Protein AF-A0AAW9G168-F1 (afdb_monomer)

Structure (mmCIF, N/CA/C/O backbone):
data_AF-A0AAW9G168-F1
#
_entry.id   AF-A0AAW9G168-F1
#
loop_
_atom_site.group_PDB
_atom_site.id
_atom_site.type_symbol
_atom_site.label_atom_id
_atom_site.label_alt_id
_atom_site.label_comp_id
_atom_site.label_asym_id
_atom_site.label_entity_id
_atom_site.label_seq_id
_atom_site.pdbx_PDB_ins_code
_atom_site.Cartn_x
_atom_site.Cartn_y
_atom_site.Cartn_z
_atom_site.occupancy
_atom_site.B_iso_or_equiv
_atom_site.auth_seq_id
_atom_site.auth_comp_id
_atom_site.auth_asym_id
_atom_site.auth_atom_id
_atom_site.pdbx_PDB_model_num
ATOM 1 N N . MET A 1 1 ? -41.338 6.154 9.777 1.00 56.69 1 MET A N 1
ATOM 2 C CA . MET A 1 1 ? -40.092 5.583 10.354 1.00 56.69 1 MET A CA 1
ATOM 3 C C . MET A 1 1 ? -39.774 6.047 11.780 1.00 56.69 1 MET A C 1
ATOM 5 O O . MET A 1 1 ? -39.591 5.188 12.630 1.00 56.69 1 MET A O 1
ATOM 9 N N . LYS A 1 2 ? -39.746 7.354 12.096 1.00 63.47 2 LYS A N 1
ATOM 10 C CA . LYS A 1 2 ? -39.355 7.857 13.438 1.00 63.47 2 LYS A CA 1
ATOM 11 C C . LYS A 1 2 ? -40.183 7.310 14.620 1.00 63.47 2 LYS A C 1
ATOM 13 O O . LYS A 1 2 ? -39.621 7.042 15.678 1.00 63.47 2 LYS A O 1
ATOM 18 N N . ASN A 1 3 ? -41.488 7.092 14.439 1.00 73.75 3 ASN A N 1
ATOM 19 C CA . ASN A 1 3 ? -42.355 6.591 15.518 1.00 73.75 3 ASN A CA 1
ATOM 20 C C . ASN A 1 3 ? -42.102 5.115 15.864 1.00 73.75 3 ASN A C 1
ATOM 22 O O . ASN A 1 3 ? -42.151 4.762 17.038 1.00 73.75 3 ASN A O 1
ATOM 26 N N . PHE A 1 4 ? -41.746 4.285 14.878 1.00 74.69 4 PHE A N 1
ATOM 27 C CA . PHE A 1 4 ? -41.400 2.877 15.101 1.00 74.69 4 PHE A CA 1
ATOM 28 C C . PHE A 1 4 ? -40.108 2.740 15.913 1.00 74.69 4 PHE A C 1
ATOM 30 O O . PHE A 1 4 ? -40.084 2.017 16.900 1.00 74.69 4 PHE A O 1
ATOM 37 N N . LEU A 1 5 ? -39.071 3.514 15.575 1.00 78.19 5 LEU A N 1
ATOM 38 C CA . LEU A 1 5 ? -37.822 3.579 16.347 1.00 78.19 5 LEU A CA 1
ATOM 39 C C . LEU A 1 5 ? -38.066 3.979 17.808 1.00 78.19 5 LEU A C 1
ATOM 41 O O . LEU A 1 5 ? -37.600 3.301 18.720 1.00 78.19 5 LEU A O 1
ATOM 45 N N . LYS A 1 6 ? -38.853 5.037 18.043 1.00 80.25 6 LYS A N 1
ATOM 46 C CA . LYS A 1 6 ? -39.217 5.471 19.403 1.00 80.25 6 LYS A CA 1
ATOM 47 C C . LYS A 1 6 ? -39.951 4.379 20.181 1.00 80.25 6 LYS A C 1
ATOM 49 O O . LYS A 1 6 ? -39.698 4.205 21.370 1.00 80.25 6 LYS A O 1
ATOM 54 N N . GLN A 1 7 ? -40.860 3.661 19.529 1.00 81.81 7 GLN A N 1
ATOM 55 C CA . GLN A 1 7 ? -41.652 2.617 20.172 1.00 81.81 7 GLN A CA 1
ATOM 56 C C . GLN A 1 7 ? -40.809 1.376 20.500 1.00 81.81 7 GLN A C 1
ATOM 58 O O . GLN A 1 7 ? -40.947 0.822 21.588 1.00 81.81 7 GLN A O 1
ATOM 63 N N . THR A 1 8 ? -39.896 0.980 19.611 1.00 82.44 8 THR A N 1
ATOM 64 C CA . THR A 1 8 ? -38.969 -0.138 19.838 1.00 82.44 8 THR A CA 1
ATOM 65 C C . THR A 1 8 ? -37.980 0.165 20.959 1.00 82.44 8 THR A C 1
ATOM 67 O O . THR A 1 8 ? -37.765 -0.684 21.819 1.00 82.44 8 THR A O 1
ATOM 70 N N . VAL A 1 9 ? -37.441 1.388 21.015 1.00 85.19 9 VAL A N 1
ATOM 71 C CA . VAL A 1 9 ? -36.551 1.818 22.107 1.00 85.19 9 VAL A CA 1
ATOM 72 C C . VAL A 1 9 ? -37.281 1.797 23.447 1.00 85.19 9 VAL A C 1
ATOM 74 O O . VAL A 1 9 ? -36.755 1.244 24.406 1.00 85.19 9 VAL A O 1
ATOM 77 N N . LYS A 1 10 ? -38.511 2.327 23.516 1.00 87.38 10 LYS A N 1
ATOM 78 C CA . LYS A 1 10 ? -39.318 2.293 24.747 1.00 87.38 10 LYS A CA 1
ATOM 79 C C . LYS A 1 10 ? -39.585 0.864 25.224 1.00 87.38 10 LYS A C 1
ATOM 81 O O . LYS A 1 10 ? -39.338 0.567 26.386 1.00 87.38 10 LYS A O 1
ATOM 86 N N . LYS A 1 11 ? -40.004 -0.031 24.322 1.00 88.31 11 LYS A N 1
ATOM 87 C CA . LYS A 1 11 ? -40.231 -1.452 24.640 1.00 88.31 11 LYS A CA 1
ATOM 88 C C . LYS A 1 11 ? -38.952 -2.158 25.100 1.00 88.31 11 LYS A C 1
ATOM 90 O O . LYS A 1 11 ? -38.998 -2.955 26.032 1.00 88.31 11 LYS A O 1
ATOM 95 N N . GLY A 1 12 ? -37.814 -1.856 24.473 1.00 86.19 12 GLY A N 1
ATOM 96 C CA . GLY A 1 12 ? -36.510 -2.374 24.891 1.00 86.19 12 GLY A CA 1
ATOM 97 C C . GLY A 1 12 ? -36.101 -1.883 26.282 1.00 86.19 12 GLY A C 1
ATOM 98 O O . GLY A 1 12 ? -35.623 -2.674 27.092 1.00 86.19 12 GLY A O 1
ATOM 99 N N . LEU A 1 13 ? -36.354 -0.606 26.587 1.00 86.94 13 LEU A N 1
ATOM 100 C CA . LEU A 1 13 ? -36.066 -0.002 27.890 1.00 86.94 13 LEU A CA 1
ATOM 101 C C . LEU A 1 13 ? -36.941 -0.601 29.003 1.00 86.94 13 LEU A C 1
ATOM 103 O O . LEU A 1 13 ? -36.433 -0.961 30.062 1.00 86.94 13 LEU A O 1
ATOM 107 N N . GLU A 1 14 ? -38.242 -0.761 28.748 1.00 90.25 14 GLU A N 1
ATOM 108 C CA . GLU A 1 14 ? -39.178 -1.411 29.676 1.00 90.25 14 GLU A CA 1
ATOM 109 C C . GLU A 1 14 ? -38.796 -2.875 29.931 1.00 90.25 14 GLU A C 1
ATOM 111 O O . GLU A 1 14 ? -38.835 -3.347 31.069 1.00 90.25 14 GLU A O 1
ATOM 116 N N . TRP A 1 15 ? -38.369 -3.600 28.893 1.00 91.00 15 TRP A N 1
ATOM 117 C CA . TRP A 1 15 ? -37.889 -4.974 29.036 1.00 91.00 15 TRP A CA 1
ATOM 118 C C . TRP A 1 15 ? -36.607 -5.060 29.875 1.00 91.00 15 TRP A C 1
ATOM 120 O O . TRP A 1 15 ? -36.512 -5.923 30.754 1.00 91.00 15 TRP A O 1
ATOM 130 N N . ALA A 1 16 ? -35.656 -4.147 29.650 1.00 88.56 16 ALA A N 1
ATOM 131 C CA . ALA A 1 16 ? -34.415 -4.063 30.416 1.00 88.56 16 ALA A CA 1
ATOM 132 C C . ALA A 1 16 ? -34.681 -3.751 31.898 1.00 88.56 16 ALA A C 1
ATOM 134 O O . ALA A 1 16 ? -34.104 -4.398 32.771 1.00 88.56 16 ALA A O 1
ATOM 135 N N . ALA A 1 17 ? -35.612 -2.834 32.183 1.00 87.75 17 ALA A N 1
ATOM 136 C CA . ALA A 1 17 ? -36.034 -2.509 33.545 1.00 87.75 17 ALA A CA 1
ATOM 137 C C . ALA A 1 17 ? -36.717 -3.697 34.245 1.00 87.75 17 ALA A C 1
ATOM 139 O O . ALA A 1 17 ? -36.497 -3.931 35.431 1.00 87.75 17 ALA A O 1
ATOM 140 N N . LYS A 1 18 ? -37.514 -4.485 33.510 1.00 92.62 18 LYS A N 1
ATOM 141 C CA . LYS A 1 18 ? -38.219 -5.655 34.055 1.00 92.62 18 LYS A CA 1
ATOM 142 C C . LYS A 1 18 ? -37.295 -6.851 34.317 1.00 92.62 18 LYS A C 1
ATOM 144 O O . LYS A 1 18 ? -37.578 -7.652 35.202 1.00 92.62 18 LYS A O 1
ATOM 149 N N . ASN A 1 19 ? -36.211 -7.007 33.552 1.00 90.56 19 ASN A N 1
ATOM 150 C CA . ASN A 1 19 ? -35.287 -8.144 33.662 1.00 90.56 19 ASN A CA 1
ATOM 151 C C . ASN A 1 19 ? -33.812 -7.695 33.675 1.00 90.56 19 ASN A C 1
ATOM 153 O O . ASN A 1 19 ? -33.051 -8.053 32.767 1.00 90.56 19 ASN A O 1
ATOM 157 N N . PRO A 1 20 ? -33.365 -6.982 34.724 1.00 88.62 20 PRO A N 1
ATOM 158 C CA . PRO A 1 20 ? -32.041 -6.363 34.748 1.00 88.62 20 PRO A CA 1
ATOM 159 C C . PRO A 1 20 ? -30.918 -7.399 34.650 1.00 88.62 20 PRO A C 1
ATOM 161 O O . PRO A 1 20 ? -29.992 -7.227 33.864 1.00 88.62 20 PRO A O 1
ATOM 164 N N . LYS A 1 21 ? -31.025 -8.532 35.363 1.00 90.25 21 LYS A N 1
ATOM 165 C CA . LYS A 1 21 ? -29.999 -9.593 35.334 1.00 90.25 21 LYS A CA 1
ATOM 166 C C . LYS A 1 21 ? -29.724 -10.097 33.915 1.00 90.25 21 LYS A C 1
ATOM 168 O O . LYS A 1 21 ? -28.571 -10.167 33.512 1.00 90.25 21 LYS A O 1
ATOM 173 N N . LYS A 1 22 ? -30.777 -10.397 33.145 1.00 90.31 22 LYS A N 1
ATOM 174 C CA . LYS A 1 22 ? -30.640 -10.893 31.766 1.00 90.31 22 LYS A CA 1
ATOM 175 C C . LYS A 1 22 ? -30.060 -9.824 30.846 1.00 90.31 22 LYS A C 1
ATOM 177 O O . LYS A 1 22 ? -29.193 -10.135 30.039 1.00 90.31 22 LYS A O 1
ATOM 182 N N . PHE A 1 23 ? -30.498 -8.574 30.997 1.00 92.88 23 PHE A N 1
ATOM 183 C CA . PHE A 1 23 ? -29.957 -7.450 30.236 1.00 92.88 23 PHE A CA 1
ATOM 184 C C . PHE A 1 23 ? -28.446 -7.292 30.454 1.00 92.88 23 PHE A C 1
ATOM 186 O O . PHE A 1 23 ? -27.694 -7.210 29.481 1.00 92.88 23 PHE A O 1
ATOM 193 N N . PHE A 1 24 ? -27.990 -7.332 31.710 1.00 91.94 24 PHE A N 1
ATOM 194 C CA . PHE A 1 24 ? -26.564 -7.282 32.028 1.00 91.94 24 PHE A CA 1
ATOM 195 C C . PHE A 1 24 ? -25.805 -8.485 31.472 1.00 91.94 24 PHE A C 1
ATOM 197 O O . PHE A 1 24 ? -24.740 -8.293 30.899 1.00 91.94 24 PHE A O 1
ATOM 204 N N . THR A 1 25 ? -26.350 -9.704 31.553 1.00 93.69 25 THR A N 1
ATOM 205 C CA . THR A 1 25 ? -25.706 -10.890 30.966 1.00 93.69 25 THR A CA 1
ATOM 206 C C . THR A 1 25 ? -25.520 -10.751 29.456 1.00 93.69 25 THR A C 1
ATOM 208 O O . THR A 1 25 ? -24.412 -10.945 28.966 1.00 93.69 25 THR A O 1
ATOM 211 N N . TYR A 1 26 ? -26.562 -10.371 28.710 1.00 94.06 26 TYR A N 1
ATOM 212 C CA . TYR A 1 26 ? -26.444 -10.179 27.260 1.00 94.06 26 TYR A CA 1
ATOM 213 C C . TYR A 1 26 ? -25.484 -9.045 26.903 1.00 94.06 26 TYR A C 1
ATOM 215 O O . TYR A 1 26 ? -24.685 -9.190 25.981 1.00 94.06 26 TYR A O 1
ATOM 223 N N . SER A 1 27 ? -25.526 -7.945 27.658 1.00 92.88 27 SER A N 1
ATOM 224 C CA . SER A 1 27 ? -24.615 -6.814 27.465 1.00 92.88 27 SER A CA 1
ATOM 225 C C . SER A 1 27 ? -23.167 -7.226 27.719 1.00 92.88 27 SER A C 1
ATOM 227 O O . SER A 1 27 ? -22.289 -6.872 26.941 1.00 92.88 27 SER A O 1
ATOM 229 N N . MET A 1 28 ? -22.924 -8.026 28.759 1.00 94.44 28 MET A N 1
ATOM 230 C CA . MET A 1 28 ? -21.601 -8.546 29.093 1.00 94.44 28 MET A CA 1
ATOM 231 C C . MET A 1 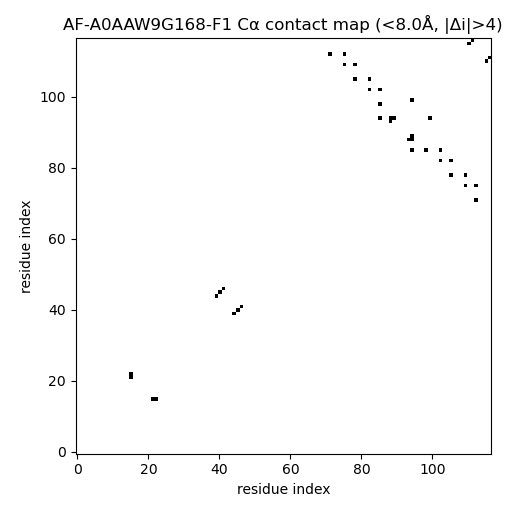28 ? -21.074 -9.464 27.989 1.00 94.44 28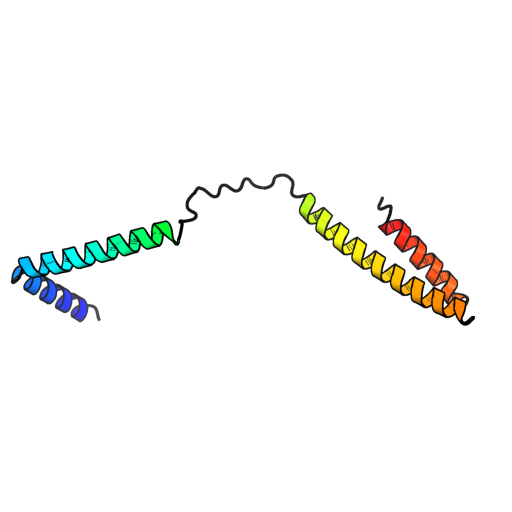 MET A C 1
ATOM 233 O O . MET A 1 28 ? -19.954 -9.278 27.530 1.00 94.44 28 MET A O 1
ATOM 237 N N . VAL A 1 29 ? -21.895 -10.401 27.502 1.00 96.12 29 VAL A N 1
ATOM 238 C CA . VAL A 1 29 ? -21.522 -11.299 26.396 1.00 96.12 29 VAL A CA 1
ATOM 239 C C . VAL A 1 29 ? -21.214 -10.507 25.126 1.00 96.12 29 VAL A C 1
ATOM 241 O O . VAL A 1 29 ? -20.205 -10.764 24.473 1.00 96.12 29 VAL A O 1
ATOM 244 N N . PHE A 1 30 ? -22.046 -9.518 24.791 1.00 95.81 30 PHE A N 1
ATOM 245 C CA . PHE A 1 30 ? -21.822 -8.650 23.638 1.00 95.81 30 PHE A CA 1
ATOM 246 C C . PHE A 1 30 ? -20.516 -7.859 23.770 1.00 95.81 30 PHE A C 1
ATOM 248 O O . PHE A 1 30 ? -19.722 -7.825 22.832 1.00 95.81 30 PHE A O 1
ATOM 255 N N . LEU A 1 31 ? -20.264 -7.274 24.943 1.00 95.06 31 LEU A N 1
ATOM 256 C CA . LEU A 1 31 ? -19.042 -6.524 25.218 1.00 95.06 31 LEU A CA 1
ATOM 257 C C . LEU A 1 31 ? -17.806 -7.424 25.107 1.00 95.06 31 LEU A C 1
ATOM 259 O O . LEU A 1 31 ? -16.826 -7.036 24.475 1.00 95.06 31 LEU A O 1
ATOM 263 N N . SER A 1 32 ? -17.868 -8.641 25.654 1.00 95.75 32 SER A N 1
ATOM 264 C CA . SER A 1 32 ? -16.792 -9.629 25.550 1.00 95.75 32 SER A CA 1
ATOM 265 C C . SER A 1 32 ? -16.517 -10.028 24.100 1.00 95.75 32 SER A C 1
ATOM 267 O O . SER A 1 32 ? -15.362 -10.010 23.682 1.00 95.75 32 SER A O 1
ATOM 269 N N . LEU A 1 33 ? -17.551 -10.327 23.305 1.00 96.19 33 LEU A N 1
ATOM 270 C CA . LEU A 1 33 ? -17.384 -10.638 21.879 1.00 96.19 33 LEU A CA 1
ATOM 271 C C . LEU A 1 33 ? -16.792 -9.457 21.106 1.00 96.19 33 LEU A C 1
ATOM 273 O O . LEU A 1 33 ? -15.883 -9.640 20.299 1.00 96.19 33 LEU A O 1
ATOM 277 N N . SER A 1 34 ? -17.284 -8.246 21.366 1.00 93.25 34 SER A N 1
ATOM 278 C CA . SER A 1 34 ? -16.802 -7.038 20.700 1.00 93.25 34 SER A CA 1
ATOM 279 C C . SER A 1 34 ? -15.346 -6.738 21.067 1.00 93.25 34 SER A C 1
ATOM 281 O O . SER A 1 34 ? -14.573 -6.313 20.211 1.00 93.25 34 SER A O 1
ATOM 283 N N . PHE A 1 35 ? -14.950 -7.009 22.313 1.00 93.31 35 PHE A N 1
ATOM 284 C CA . PHE A 1 35 ? -13.568 -6.881 22.764 1.00 93.31 35 PHE A CA 1
ATOM 285 C C . PHE A 1 35 ? -12.651 -7.885 22.060 1.00 93.31 35 PHE A C 1
ATOM 287 O O . PHE A 1 35 ? -11.623 -7.491 21.516 1.00 93.31 35 PHE A O 1
ATOM 294 N N . ILE A 1 36 ? -13.054 -9.158 21.977 1.00 93.38 36 ILE A N 1
ATOM 295 C CA . ILE A 1 36 ? -12.314 -10.190 21.233 1.00 93.38 36 ILE A CA 1
ATOM 296 C C . ILE A 1 36 ? -12.183 -9.797 19.755 1.00 93.38 36 ILE A C 1
ATOM 298 O O . ILE A 1 36 ? -11.092 -9.871 19.193 1.00 93.38 36 ILE A O 1
ATOM 302 N N . GLY A 1 37 ? -13.264 -9.309 19.138 1.00 90.38 37 GLY A N 1
ATOM 303 C CA . GLY A 1 37 ? -13.242 -8.793 17.769 1.00 90.38 37 GLY A CA 1
ATOM 304 C C . GLY A 1 37 ? -12.260 -7.632 17.592 1.00 90.38 37 GLY A C 1
ATOM 305 O O . GLY A 1 37 ? -11.484 -7.629 16.640 1.00 90.38 37 GLY A O 1
ATOM 306 N N . SER A 1 38 ? -12.221 -6.690 18.540 1.00 86.06 38 SER A N 1
ATOM 307 C CA . SER A 1 38 ? -11.268 -5.574 18.532 1.00 86.06 38 SER A CA 1
ATOM 308 C C . SER A 1 38 ? -9.816 -6.029 18.695 1.00 86.06 38 SER A C 1
ATOM 310 O O . SER A 1 38 ? -8.929 -5.431 18.089 1.00 86.06 38 SER A O 1
ATOM 312 N N . LEU A 1 39 ? -9.554 -7.069 19.493 1.00 86.00 39 LEU A N 1
ATOM 313 C CA . LEU A 1 39 ? -8.216 -7.648 19.640 1.00 86.00 39 LEU A CA 1
ATOM 314 C C . LEU A 1 39 ? -7.760 -8.315 18.341 1.00 86.00 39 LEU A C 1
ATOM 316 O O . LEU A 1 39 ? -6.645 -8.070 17.885 1.00 86.00 39 LEU A O 1
ATOM 320 N N . ILE A 1 40 ? -8.635 -9.106 17.714 1.00 86.00 40 ILE A N 1
ATOM 321 C CA . ILE A 1 40 ? -8.354 -9.729 16.416 1.00 86.00 40 ILE A CA 1
ATOM 322 C C . ILE A 1 40 ? -8.113 -8.644 15.367 1.00 86.00 40 ILE A C 1
ATOM 324 O O . ILE A 1 40 ? -7.126 -8.718 14.643 1.00 86.00 40 ILE A O 1
ATOM 328 N N . GLN A 1 41 ? -8.950 -7.604 15.318 1.00 81.50 41 GLN A N 1
ATOM 329 C CA . GLN A 1 41 ? -8.745 -6.474 14.417 1.00 81.50 41 GLN A CA 1
ATOM 330 C C . GLN A 1 41 ? -7.401 -5.781 14.679 1.00 81.50 41 GLN A C 1
ATOM 332 O O . GLN A 1 41 ? -6.694 -5.489 13.726 1.00 81.50 41 GLN A O 1
ATOM 337 N N . GLY A 1 42 ? -7.005 -5.572 15.937 1.00 76.94 42 GLY A N 1
ATOM 338 C CA . GLY A 1 42 ? -5.712 -4.970 16.276 1.00 76.94 42 GLY A CA 1
ATOM 339 C C . GLY A 1 42 ? -4.498 -5.809 15.855 1.00 76.94 42 GLY A C 1
ATOM 340 O O . GLY A 1 42 ? -3.487 -5.243 15.448 1.00 76.94 42 GLY A O 1
ATOM 341 N N . ILE A 1 43 ? -4.598 -7.143 15.920 1.00 79.81 43 ILE A N 1
ATOM 342 C CA . ILE A 1 43 ? -3.511 -8.066 15.545 1.00 79.81 43 ILE A CA 1
ATOM 343 C C . ILE A 1 43 ? -3.452 -8.280 14.024 1.00 79.81 43 ILE A C 1
ATOM 345 O O . ILE A 1 43 ? -2.372 -8.247 13.440 1.00 79.81 43 ILE A O 1
ATOM 349 N N . PHE A 1 44 ? -4.597 -8.512 13.375 1.00 76.06 44 PHE A N 1
ATOM 350 C CA . PHE A 1 44 ? -4.674 -8.859 11.948 1.00 76.06 44 PHE A CA 1
ATOM 351 C C . PHE A 1 44 ? -4.718 -7.639 11.023 1.00 76.06 44 PHE A C 1
ATOM 353 O O . PHE A 1 44 ? -4.235 -7.702 9.894 1.00 76.06 44 PHE A O 1
ATOM 360 N N . PHE A 1 45 ? -5.278 -6.525 11.494 1.00 71.06 45 PHE A N 1
ATOM 361 C CA . PHE A 1 45 ? -5.289 -5.244 10.797 1.00 71.06 45 PHE A CA 1
ATOM 362 C C . PHE A 1 45 ? -4.498 -4.236 11.627 1.00 71.06 45 PHE A C 1
ATOM 364 O O . PHE A 1 45 ? -5.107 -3.376 12.269 1.00 71.06 45 PHE A O 1
ATOM 371 N N . PRO A 1 46 ? -3.151 -4.307 11.628 1.00 67.56 46 PRO A N 1
ATOM 372 C CA . PRO A 1 46 ? -2.350 -3.262 12.243 1.00 67.56 46 PRO A CA 1
ATOM 373 C C . PRO A 1 46 ? -2.780 -1.938 11.612 1.00 67.56 46 PRO A C 1
ATOM 375 O O . PRO A 1 46 ? -2.573 -1.707 10.414 1.00 67.56 46 PRO A O 1
ATOM 378 N N . SER A 1 47 ? -3.466 -1.093 12.390 1.00 62.72 47 SER A N 1
ATOM 379 C CA . SER A 1 47 ? -3.893 0.208 11.905 1.00 62.72 47 SER A CA 1
ATOM 380 C C . SER A 1 47 ? -2.622 0.926 11.501 1.00 62.72 47 SER A C 1
ATOM 382 O O . SER A 1 47 ? -1.706 1.101 12.303 1.00 62.72 47 SER A O 1
ATOM 384 N N . GLN A 1 48 ? -2.538 1.327 10.238 1.00 60.16 48 GLN A N 1
ATOM 385 C CA . GLN A 1 48 ? -1.404 2.076 9.704 1.00 60.16 48 GLN A CA 1
ATOM 386 C C . GLN A 1 48 ? -1.399 3.525 10.249 1.00 60.16 48 GLN A C 1
ATOM 388 O O . GLN A 1 48 ? -1.152 4.473 9.509 1.00 60.16 48 GLN A O 1
ATOM 393 N N . SER A 1 49 ? -1.757 3.689 11.527 1.00 59.53 49 SER A N 1
ATOM 394 C CA . SER A 1 49 ? -1.839 4.917 12.309 1.00 59.53 49 SER A CA 1
ATOM 395 C C . SER A 1 49 ? -0.521 5.252 13.000 1.00 59.53 49 SER A C 1
ATOM 397 O O . SER A 1 49 ? -0.444 6.261 13.698 1.00 59.53 49 SER A O 1
ATOM 399 N N . THR A 1 50 ? 0.540 4.468 12.783 1.00 57.34 50 THR A N 1
ATOM 400 C CA . THR A 1 50 ? 1.887 5.013 12.918 1.00 57.34 50 THR A CA 1
ATOM 401 C C . THR A 1 50 ? 1.991 6.118 11.883 1.00 57.34 50 THR A C 1
ATOM 403 O O . THR A 1 50 ? 1.911 5.855 10.685 1.00 57.34 50 THR A O 1
ATOM 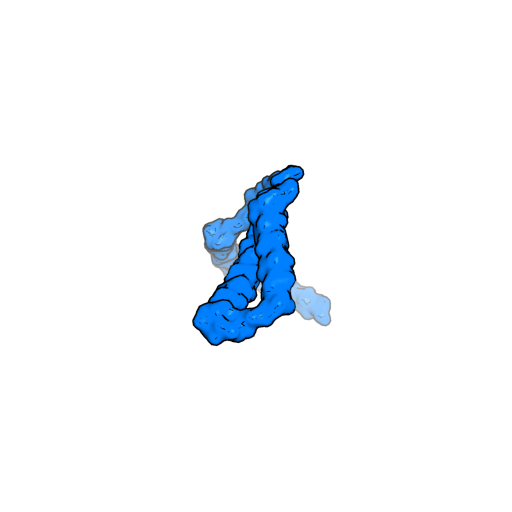406 N N . PHE A 1 51 ? 2.038 7.361 12.365 1.00 56.22 51 PHE A N 1
ATOM 407 C CA . PHE A 1 51 ? 2.244 8.580 11.594 1.00 56.22 51 PHE A CA 1
ATOM 408 C C . PHE A 1 51 ? 3.070 8.287 10.337 1.00 56.22 51 PHE A C 1
ATOM 410 O O . PHE A 1 51 ? 4.297 8.211 10.379 1.00 56.22 51 PHE A O 1
ATOM 417 N N . LYS A 1 52 ? 2.389 8.110 9.198 1.00 60.91 52 LYS A N 1
ATOM 418 C CA . LYS A 1 52 ? 3.030 8.034 7.889 1.00 60.91 52 LYS A CA 1
ATOM 419 C C . LYS A 1 52 ? 3.409 9.447 7.488 1.00 60.91 52 LYS A C 1
ATOM 421 O O . LYS A 1 52 ? 2.937 9.967 6.481 1.00 60.91 52 LYS A O 1
ATOM 426 N N . ILE A 1 53 ? 4.259 10.086 8.282 1.00 63.19 53 ILE A N 1
ATOM 427 C CA . ILE A 1 53 ? 5.016 11.227 7.803 1.00 63.19 53 ILE A CA 1
ATOM 428 C C . ILE A 1 53 ? 6.032 10.602 6.860 1.00 63.19 53 ILE A C 1
ATOM 430 O O . ILE A 1 53 ? 7.137 10.245 7.248 1.00 63.19 53 ILE A O 1
ATOM 434 N N . LYS A 1 54 ? 5.600 10.344 5.626 1.00 61.72 54 LYS A N 1
ATOM 435 C CA . LYS A 1 54 ? 6.511 10.047 4.537 1.00 61.72 54 LYS A CA 1
ATOM 436 C C . LYS A 1 54 ? 7.119 11.412 4.222 1.00 61.72 54 LYS A C 1
ATOM 438 O O . LYS A 1 54 ? 6.385 12.252 3.695 1.00 61.72 54 LYS A O 1
ATOM 443 N N . PRO A 1 55 ? 8.367 11.701 4.632 1.00 67.94 55 PRO A N 1
ATOM 444 C CA . PRO A 1 55 ? 8.961 12.983 4.299 1.00 67.94 55 PRO A CA 1
ATOM 445 C C . PRO A 1 55 ? 8.876 13.141 2.775 1.00 67.94 55 PRO A C 1
ATOM 447 O O . PRO A 1 55 ? 9.094 12.155 2.056 1.00 67.94 55 PRO A O 1
ATOM 450 N N . PRO A 1 56 ? 8.481 14.322 2.265 1.00 67.25 56 PRO A N 1
ATOM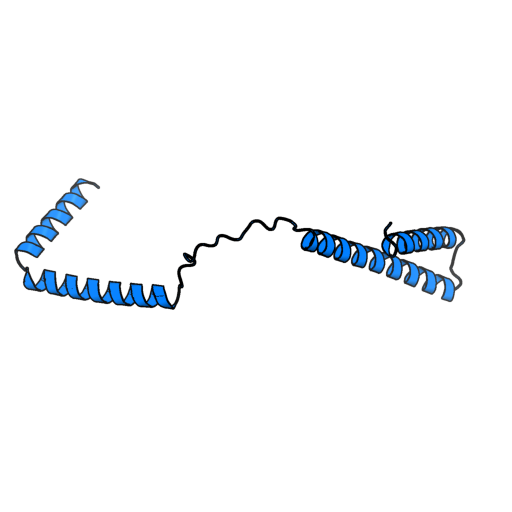 451 C CA . PRO A 1 56 ? 8.460 14.542 0.832 1.00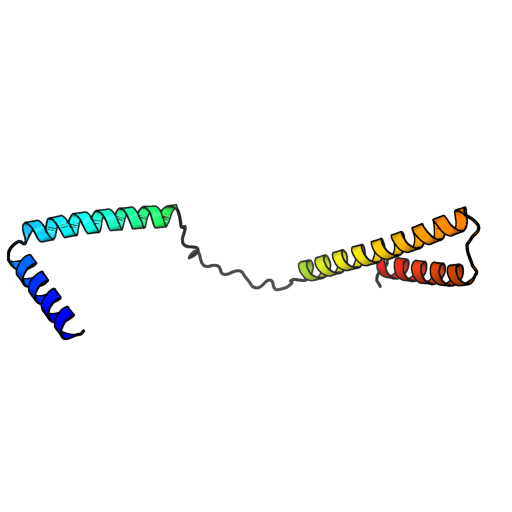 67.25 56 PRO A CA 1
ATOM 452 C C . PRO A 1 56 ? 9.855 14.231 0.304 1.00 67.25 56 PRO A C 1
ATOM 454 O O . PRO A 1 56 ? 10.860 14.658 0.872 1.00 67.25 56 PRO A O 1
ATOM 457 N N . ASN A 1 57 ? 9.917 13.419 -0.747 1.00 63.69 57 ASN A N 1
ATOM 458 C CA . ASN A 1 57 ? 11.179 13.048 -1.356 1.00 63.69 57 ASN A CA 1
ATOM 459 C C . ASN A 1 57 ? 11.715 14.310 -2.049 1.00 63.69 57 ASN A C 1
ATOM 461 O O . ASN A 1 57 ? 11.317 14.607 -3.173 1.00 63.69 57 ASN A O 1
ATOM 465 N N . LEU A 1 58 ? 12.534 15.097 -1.340 1.00 67.56 58 LEU A N 1
ATOM 466 C CA . LEU A 1 58 ? 12.968 16.431 -1.781 1.00 67.56 58 LEU A CA 1
ATOM 467 C C . LEU A 1 58 ? 13.745 16.382 -3.105 1.00 67.56 58 LEU A C 1
ATOM 469 O O . LEU A 1 58 ? 13.803 17.378 -3.817 1.00 67.56 58 LEU A O 1
ATOM 473 N N . TYR A 1 59 ? 14.263 15.205 -3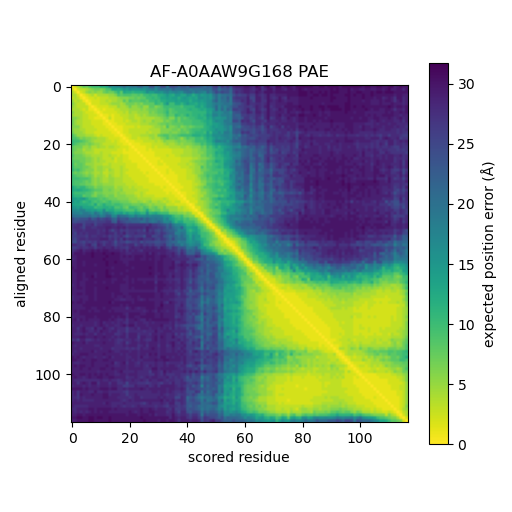.473 1.00 60.78 59 TYR A N 1
ATOM 474 C CA . TYR A 1 59 ? 14.857 14.939 -4.776 1.00 60.78 59 TYR A CA 1
ATOM 475 C C . TYR A 1 59 ? 14.444 13.553 -5.285 1.00 60.78 59 TYR A C 1
ATOM 477 O O . TYR A 1 59 ? 15.069 12.542 -4.980 1.00 60.78 59 TYR A O 1
ATOM 485 N N . SER A 1 60 ? 13.398 13.495 -6.113 1.00 53.47 60 SER A N 1
ATOM 486 C CA . SER A 1 60 ? 12.996 12.279 -6.838 1.00 53.47 60 SER A CA 1
ATOM 487 C C . SER A 1 60 ? 13.612 12.219 -8.242 1.00 53.47 60 SER A C 1
ATOM 489 O O . SER A 1 60 ? 12.919 12.000 -9.230 1.00 53.47 60 SER A O 1
ATOM 491 N N . LYS A 1 61 ? 14.933 12.420 -8.359 1.00 56.62 61 LYS A N 1
ATOM 492 C CA . LYS A 1 61 ? 15.618 12.243 -9.654 1.00 56.62 61 LYS A CA 1
ATOM 493 C C . LYS A 1 61 ? 15.709 10.770 -10.075 1.00 56.62 61 LYS A C 1
ATOM 495 O O . LYS A 1 61 ? 15.702 10.491 -11.265 1.00 56.62 61 LYS A O 1
ATOM 500 N N . SER A 1 62 ? 15.736 9.824 -9.133 1.00 57.09 62 SER A N 1
ATOM 501 C CA . SER A 1 62 ? 15.985 8.408 -9.446 1.00 57.09 62 SER A CA 1
ATOM 502 C C . SER A 1 62 ? 14.870 7.744 -10.258 1.00 57.09 62 SER A C 1
ATOM 504 O O . SER A 1 62 ? 15.172 6.992 -11.178 1.00 57.09 62 SER A O 1
ATOM 506 N N . ASN A 1 63 ? 13.598 8.045 -9.978 1.00 55.56 63 ASN A N 1
ATOM 507 C CA . ASN A 1 63 ? 12.474 7.431 -10.696 1.00 55.56 63 ASN A CA 1
ATOM 508 C C . ASN A 1 63 ? 12.349 7.973 -12.128 1.00 55.56 63 ASN A C 1
ATOM 510 O O . ASN A 1 63 ? 12.087 7.213 -13.057 1.00 55.56 63 ASN A O 1
ATOM 514 N N . THR A 1 64 ? 12.599 9.273 -12.320 1.00 57.50 64 THR A N 1
ATOM 515 C CA . THR A 1 64 ? 12.612 9.894 -13.650 1.00 57.50 64 THR A CA 1
ATOM 516 C C . THR A 1 64 ? 13.789 9.379 -14.476 1.00 57.50 64 THR A C 1
ATOM 518 O O . THR A 1 64 ? 13.586 8.978 -15.615 1.00 57.50 64 THR A O 1
ATOM 521 N N . THR A 1 65 ? 14.994 9.284 -13.902 1.00 57.66 65 THR A N 1
ATOM 522 C CA . THR A 1 65 ? 16.162 8.701 -14.585 1.00 57.66 65 THR A CA 1
ATOM 523 C C . THR A 1 65 ? 15.963 7.219 -14.904 1.00 57.66 65 THR A C 1
ATOM 525 O O . THR A 1 65 ? 16.289 6.798 -16.003 1.00 57.66 65 THR A O 1
ATOM 528 N N . GLN A 1 66 ? 15.362 6.422 -14.015 1.00 60.94 66 GLN A N 1
ATOM 529 C CA . GLN A 1 66 ? 15.041 5.018 -14.311 1.00 60.94 66 GLN A CA 1
ATOM 530 C C . GLN A 1 66 ? 14.034 4.875 -15.458 1.00 60.94 66 GLN A C 1
ATOM 532 O O . GLN A 1 66 ? 14.191 3.997 -16.305 1.00 60.94 66 GLN A O 1
ATOM 537 N N . GLN A 1 67 ? 13.012 5.733 -15.511 1.00 61.91 67 GLN A N 1
ATOM 538 C CA . GLN A 1 67 ? 12.037 5.715 -16.599 1.00 61.91 67 GLN A CA 1
ATOM 539 C C . GLN A 1 67 ? 12.644 6.207 -17.924 1.00 61.91 67 GLN A C 1
ATOM 541 O O . GLN A 1 67 ? 12.348 5.632 -18.970 1.00 61.91 67 GLN A O 1
ATOM 546 N N . ILE A 1 68 ? 13.515 7.221 -17.881 1.00 66.25 68 ILE A N 1
ATOM 547 C CA . ILE A 1 68 ? 14.272 7.706 -19.044 1.00 66.25 68 ILE A CA 1
ATOM 548 C C . ILE A 1 68 ? 15.206 6.606 -19.557 1.00 66.25 68 ILE A C 1
ATOM 550 O O . ILE A 1 68 ? 1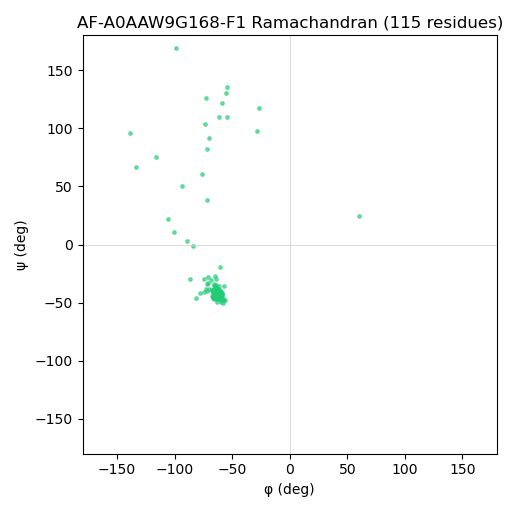5.117 6.259 -20.730 1.00 66.25 68 ILE A O 1
ATOM 554 N N . ASN A 1 69 ? 15.989 5.972 -18.681 1.00 70.50 69 ASN A N 1
ATOM 555 C CA . ASN A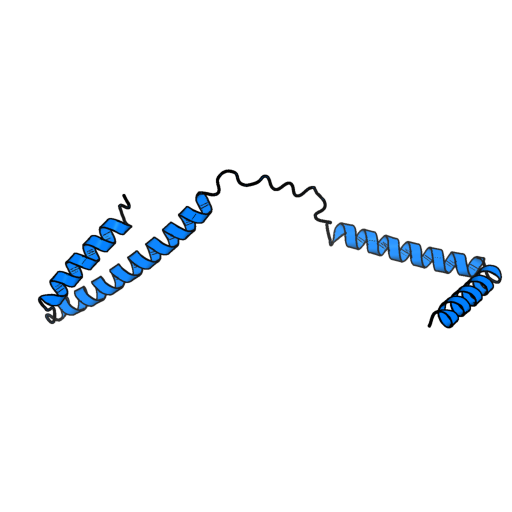 1 69 ? 16.898 4.882 -19.046 1.00 70.50 69 ASN A CA 1
ATOM 556 C C . ASN A 1 69 ? 16.143 3.693 -19.654 1.00 70.50 69 ASN A C 1
ATOM 558 O O . ASN A 1 69 ? 16.557 3.157 -20.674 1.00 70.50 69 ASN A O 1
ATOM 562 N N . LYS A 1 70 ? 14.991 3.313 -19.083 1.00 77.25 70 LYS A N 1
ATOM 563 C CA . LYS A 1 70 ? 14.161 2.220 -19.616 1.00 77.25 70 LYS A CA 1
ATOM 564 C C . LYS A 1 70 ? 13.571 2.544 -20.990 1.00 77.25 70 LYS A C 1
ATOM 566 O O . LYS A 1 70 ? 13.372 1.646 -21.803 1.00 77.25 70 LYS A O 1
ATOM 571 N N . ASN A 1 71 ? 13.247 3.810 -21.246 1.00 80.06 71 ASN A N 1
ATOM 572 C CA . ASN A 1 71 ? 12.779 4.242 -22.560 1.00 80.06 71 ASN A CA 1
ATOM 573 C C . ASN A 1 71 ? 13.934 4.309 -23.570 1.00 80.06 71 ASN A C 1
ATOM 575 O O . ASN A 1 71 ? 13.762 3.849 -24.693 1.00 80.06 71 ASN A O 1
ATOM 579 N N . GLN A 1 72 ? 15.111 4.797 -23.169 1.00 83.88 72 GLN A N 1
ATOM 580 C CA . GLN A 1 72 ? 16.314 4.806 -24.009 1.00 83.88 72 GLN A CA 1
ATOM 581 C C . GLN A 1 72 ? 16.746 3.387 -24.400 1.00 83.88 72 GLN A C 1
ATOM 583 O O . GLN A 1 72 ? 17.014 3.137 -25.570 1.00 83.88 72 GLN A O 1
ATOM 588 N N . GLU A 1 73 ? 16.726 2.441 -23.459 1.00 84.94 73 GLU A N 1
ATOM 589 C CA . GLU A 1 73 ? 17.050 1.032 -23.711 1.00 84.94 73 GLU A CA 1
ATOM 590 C C . GLU A 1 73 ? 16.120 0.406 -24.765 1.00 84.94 73 GLU A C 1
ATOM 592 O O . GLU A 1 73 ? 16.585 -0.273 -25.679 1.00 84.94 73 GLU A O 1
ATOM 597 N N . LYS A 1 74 ? 14.814 0.704 -24.708 1.00 89.25 74 LYS A N 1
ATOM 598 C CA . LYS A 1 74 ? 13.840 0.243 -25.712 1.00 89.25 74 LYS A CA 1
ATOM 599 C C . LYS A 1 74 ? 14.080 0.835 -27.101 1.00 89.25 74 LYS A C 1
ATOM 601 O O . LYS A 1 74 ? 13.959 0.124 -28.097 1.00 89.25 74 LYS A O 1
ATOM 606 N N . GLU A 1 75 ? 14.395 2.126 -27.183 1.00 87.88 75 GLU A N 1
ATOM 607 C CA . GLU A 1 75 ? 14.702 2.776 -28.464 1.00 87.88 75 GLU A CA 1
ATOM 608 C C . GLU A 1 75 ? 16.015 2.232 -29.057 1.00 87.88 75 GLU A C 1
ATOM 610 O O . GLU A 1 75 ? 16.078 1.944 -30.253 1.00 87.88 75 GLU A O 1
ATOM 615 N N . MET A 1 76 ? 17.032 1.981 -28.223 1.00 87.50 76 MET A N 1
ATOM 616 C CA . MET A 1 76 ? 18.274 1.321 -28.643 1.00 87.50 76 MET A CA 1
ATOM 617 C C . MET A 1 76 ? 18.018 -0.097 -29.167 1.00 87.50 76 MET A C 1
ATOM 619 O O . MET A 1 76 ? 18.535 -0.461 -30.224 1.00 87.50 76 MET A O 1
ATOM 623 N N . GLU A 1 77 ? 17.191 -0.890 -28.481 1.00 91.94 77 GLU A N 1
ATOM 624 C CA . GLU A 1 77 ? 16.827 -2.244 -28.916 1.00 91.94 77 GLU A CA 1
ATOM 625 C C . GLU A 1 77 ? 16.142 -2.234 -30.293 1.00 91.94 77 GLU A C 1
ATOM 627 O O . GLU A 1 77 ? 16.449 -3.057 -31.163 1.00 91.94 77 GLU A O 1
ATOM 632 N N . LYS A 1 78 ? 15.253 -1.264 -30.532 1.00 93.38 78 LYS A N 1
ATOM 633 C CA . LYS A 1 78 ? 14.588 -1.088 -31.827 1.00 93.38 78 LYS A CA 1
ATOM 634 C C . LYS A 1 78 ? 15.589 -0.788 -32.945 1.00 93.38 78 LYS A C 1
ATOM 636 O O . LYS A 1 78 ? 15.532 -1.432 -33.994 1.00 93.38 78 LYS A O 1
ATOM 641 N N . ILE A 1 79 ? 16.532 0.124 -32.707 1.00 92.00 79 ILE A N 1
ATOM 642 C CA . ILE A 1 79 ? 17.584 0.467 -33.674 1.00 92.00 79 ILE A CA 1
ATOM 643 C C . ILE A 1 79 ? 18.458 -0.755 -33.992 1.00 92.00 79 ILE A C 1
ATOM 645 O O . ILE A 1 79 ? 18.724 -1.042 -35.160 1.00 92.00 79 ILE A O 1
ATOM 649 N N . VAL A 1 80 ? 18.861 -1.522 -32.974 1.00 92.50 80 VAL A N 1
ATOM 650 C CA . VAL A 1 80 ? 19.664 -2.744 -33.153 1.00 92.50 80 VAL A CA 1
ATOM 651 C C . VAL A 1 80 ? 18.913 -3.789 -33.983 1.00 92.50 80 VAL A C 1
ATOM 653 O O . VAL A 1 80 ? 19.505 -4.425 -34.860 1.00 92.50 80 VAL A O 1
ATOM 656 N N . ASN A 1 81 ? 17.609 -3.946 -33.759 1.00 94.12 81 ASN A N 1
ATOM 657 C CA . ASN A 1 81 ? 16.779 -4.852 -34.549 1.00 94.12 81 ASN A CA 1
ATOM 658 C C . ASN A 1 81 ? 16.664 -4.409 -36.017 1.00 94.12 81 ASN A C 1
ATOM 660 O O . ASN A 1 81 ? 16.793 -5.250 -36.910 1.00 94.12 81 ASN A O 1
ATOM 664 N N . GLU A 1 82 ? 16.502 -3.111 -36.293 1.00 92.12 82 GLU A N 1
ATOM 665 C CA . GLU A 1 82 ? 16.507 -2.583 -37.667 1.00 92.12 82 GLU A CA 1
ATOM 666 C C . GLU A 1 82 ? 17.865 -2.806 -38.356 1.00 92.12 82 GLU A C 1
ATOM 668 O O . GLU A 1 82 ? 17.922 -3.330 -39.472 1.00 92.12 82 GLU A O 1
ATOM 673 N N . LEU A 1 83 ? 18.977 -2.515 -37.673 1.00 91.75 83 LEU A N 1
ATOM 674 C CA . LEU A 1 83 ? 20.328 -2.756 -38.195 1.00 91.75 83 LEU A CA 1
ATOM 675 C C . LEU A 1 83 ? 20.592 -4.244 -38.470 1.00 91.75 83 LEU A C 1
ATOM 677 O O . LEU A 1 83 ? 21.253 -4.589 -39.452 1.00 91.75 83 LEU A O 1
ATOM 681 N N . LYS A 1 84 ? 20.046 -5.148 -37.649 1.00 92.06 84 LYS A N 1
ATOM 682 C CA . LYS A 1 84 ? 20.137 -6.598 -37.868 1.00 92.06 84 LYS A CA 1
ATOM 683 C C . LYS A 1 84 ? 19.440 -7.023 -39.162 1.00 92.06 84 LYS A C 1
ATOM 685 O O . LYS A 1 84 ? 19.991 -7.840 -39.899 1.00 92.06 84 LYS A O 1
ATOM 690 N N . ILE A 1 85 ? 18.273 -6.454 -39.470 1.00 91.94 85 ILE A N 1
ATOM 691 C CA . ILE A 1 85 ? 17.560 -6.716 -40.731 1.00 91.94 85 ILE A CA 1
ATOM 692 C C . ILE A 1 85 ? 18.395 -6.230 -41.923 1.00 91.94 85 ILE A C 1
ATOM 694 O O . ILE A 1 85 ? 18.561 -6.958 -42.903 1.00 91.94 85 ILE A O 1
ATOM 698 N N . LEU A 1 86 ? 18.984 -5.036 -41.827 1.00 90.12 86 LEU A N 1
ATOM 699 C CA . LEU A 1 86 ? 19.847 -4.481 -42.876 1.00 90.12 86 LEU A CA 1
ATOM 700 C C . LEU A 1 86 ? 21.125 -5.313 -43.068 1.00 90.12 86 LEU A C 1
ATOM 702 O O . LEU A 1 86 ? 21.549 -5.556 -44.199 1.00 90.12 86 LEU A O 1
ATOM 706 N N . LYS A 1 87 ? 21.689 -5.859 -41.984 1.00 89.19 87 LYS A N 1
ATOM 707 C CA . LYS A 1 87 ? 22.793 -6.826 -42.053 1.00 89.19 87 LYS A CA 1
ATOM 708 C C . LYS A 1 87 ? 22.391 -8.098 -42.806 1.00 89.19 87 LYS A C 1
ATOM 710 O O . LYS A 1 87 ? 23.151 -8.556 -43.653 1.00 89.19 87 LYS A O 1
ATOM 715 N N . MET A 1 88 ? 21.191 -8.631 -42.567 1.00 90.81 88 MET A N 1
ATOM 716 C CA . MET A 1 88 ? 20.688 -9.792 -43.313 1.00 90.81 88 MET A CA 1
ATOM 717 C C . MET A 1 88 ? 20.510 -9.490 -44.808 1.00 90.81 88 MET A C 1
ATOM 719 O O . MET A 1 88 ? 20.853 -10.335 -45.633 1.00 90.81 88 MET A O 1
ATOM 723 N N . LYS A 1 89 ? 20.034 -8.291 -45.176 1.00 89.56 89 LYS A N 1
ATOM 724 C CA . LYS A 1 89 ? 19.965 -7.857 -46.586 1.00 89.56 89 LYS A CA 1
ATOM 725 C C . LYS A 1 89 ? 21.349 -7.780 -47.234 1.00 89.56 89 LYS A C 1
ATOM 727 O O . LYS A 1 89 ? 21.531 -8.244 -48.357 1.00 89.56 89 LYS A O 1
ATOM 732 N N . ARG A 1 90 ? 22.342 -7.242 -46.516 1.00 88.50 90 ARG A N 1
ATOM 733 C CA . ARG A 1 90 ? 23.746 -7.218 -46.960 1.00 88.50 90 ARG A CA 1
ATOM 734 C C . ARG A 1 90 ? 24.275 -8.627 -47.210 1.00 88.50 90 ARG A C 1
ATOM 736 O O . ARG A 1 90 ? 24.877 -8.865 -48.252 1.00 88.50 90 ARG A O 1
ATOM 743 N N . ASP A 1 91 ? 24.024 -9.555 -46.291 1.00 91.12 91 ASP A N 1
ATOM 744 C CA . ASP A 1 91 ? 24.482 -10.943 -46.416 1.00 91.12 91 ASP A CA 1
ATOM 745 C C . ASP A 1 91 ? 23.816 -11.657 -47.615 1.00 91.12 91 ASP A C 1
ATOM 747 O O . ASP A 1 91 ? 24.423 -12.529 -48.234 1.00 91.12 91 ASP A O 1
ATOM 751 N N . ARG A 1 92 ? 22.608 -11.225 -48.009 1.00 91.12 92 ARG A N 1
ATOM 752 C CA . ARG A 1 92 ? 21.899 -11.658 -49.229 1.00 91.12 92 ARG A CA 1
ATOM 753 C C . ARG A 1 92 ? 22.297 -10.899 -50.504 1.00 91.12 92 ARG A C 1
ATOM 755 O O . ARG A 1 92 ? 21.800 -11.232 -51.572 1.00 91.12 92 ARG A O 1
ATOM 762 N N . LYS A 1 93 ? 23.205 -9.915 -50.420 1.00 86.06 93 LYS A N 1
ATOM 763 C CA . LYS A 1 93 ? 23.595 -8.992 -51.511 1.00 86.06 93 LYS A CA 1
ATOM 764 C C . LYS A 1 93 ? 22.442 -8.138 -52.073 1.00 86.06 93 LYS A C 1
ATOM 766 O O . LYS A 1 93 ? 22.529 -7.654 -53.195 1.00 86.06 93 LYS A O 1
ATOM 771 N N . GLU A 1 94 ? 21.398 -7.907 -51.281 1.00 87.31 94 GLU A N 1
ATOM 772 C CA . GLU A 1 94 ? 20.201 -7.127 -51.649 1.00 87.31 94 GLU A CA 1
ATOM 773 C C . GLU A 1 94 ? 20.237 -5.688 -51.098 1.00 87.31 94 GLU A C 1
ATOM 775 O O . GLU A 1 94 ? 19.230 -4.985 -51.106 1.00 87.31 94 GLU A O 1
ATOM 780 N N . LEU A 1 95 ? 21.382 -5.251 -50.565 1.00 84.88 95 LEU A N 1
ATOM 781 C CA . LEU A 1 95 ? 21.527 -3.936 -49.943 1.00 84.88 95 LEU A CA 1
ATOM 782 C C . LEU A 1 95 ? 21.533 -2.829 -51.005 1.00 84.88 95 LEU A C 1
ATOM 784 O O . LEU A 1 95 ? 22.362 -2.852 -51.918 1.00 84.88 95 LEU A O 1
ATOM 788 N N . GLN A 1 96 ? 20.650 -1.843 -50.859 1.00 87.44 96 GLN A N 1
ATOM 789 C CA . GLN A 1 96 ? 20.576 -0.702 -51.775 1.00 87.44 96 GLN A CA 1
ATOM 790 C C . GLN A 1 96 ? 21.310 0.533 -51.217 1.00 87.44 96 GLN A C 1
ATOM 792 O O . GLN A 1 96 ? 21.726 0.570 -50.055 1.00 87.44 96 GLN A O 1
ATOM 797 N N . LYS A 1 97 ? 21.509 1.570 -52.041 1.00 82.94 97 LYS A N 1
ATOM 798 C CA . LYS A 1 97 ? 22.209 2.798 -51.608 1.00 82.94 97 LYS A CA 1
ATOM 799 C C . LYS A 1 97 ? 21.386 3.591 -50.588 1.00 82.94 97 LYS A C 1
ATOM 801 O O . LYS A 1 97 ? 21.944 4.212 -49.690 1.00 82.94 97 LYS A O 1
ATOM 806 N N . GLU A 1 98 ? 20.068 3.507 -50.683 1.00 83.44 98 GLU A N 1
ATOM 807 C CA . GLU A 1 98 ? 19.102 4.087 -49.754 1.00 83.44 98 GLU A CA 1
ATOM 808 C C . GLU A 1 98 ? 19.233 3.446 -48.365 1.00 83.44 98 GLU A C 1
ATOM 810 O O . GLU A 1 98 ? 19.188 4.140 -47.347 1.00 83.44 98 GLU A O 1
ATOM 815 N N . ASP A 1 99 ? 19.495 2.13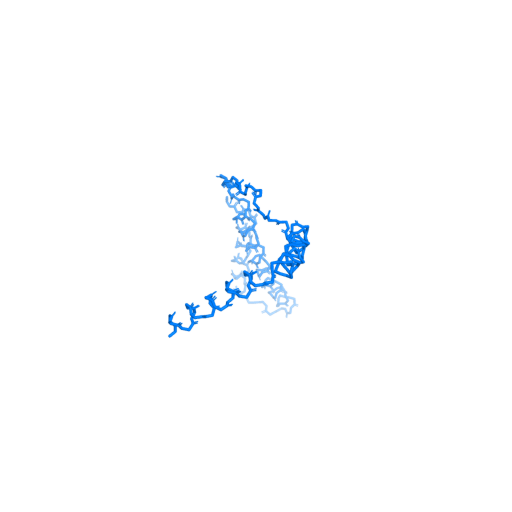2 -48.319 1.00 85.12 99 ASP A N 1
ATOM 816 C CA . ASP A 1 99 ? 19.771 1.420 -47.069 1.00 85.12 99 ASP A CA 1
ATOM 817 C C . ASP A 1 99 ? 21.067 1.940 -46.412 1.00 85.12 99 ASP A C 1
ATOM 819 O O . ASP A 1 99 ? 21.155 1.951 -45.189 1.00 85.12 99 ASP A O 1
ATOM 823 N N . SER A 1 100 ? 22.056 2.428 -47.176 1.00 85.62 100 SER A N 1
ATOM 824 C CA . SER A 1 100 ? 23.299 2.991 -46.607 1.00 85.62 100 SER A CA 1
ATOM 825 C C . SER A 1 100 ? 23.051 4.282 -45.827 1.00 85.62 100 SER A C 1
ATOM 827 O O . SER A 1 100 ? 23.519 4.409 -44.697 1.00 85.62 100 SER A O 1
ATOM 829 N N . LEU A 1 101 ? 22.245 5.197 -46.378 1.00 89.38 101 LEU A N 1
ATOM 830 C CA . LEU A 1 101 ? 21.831 6.414 -45.668 1.00 89.38 101 LEU A CA 1
ATOM 831 C C . LEU A 1 101 ? 21.028 6.074 -44.407 1.00 89.38 101 LEU A C 1
ATOM 833 O O . LEU A 1 101 ? 21.188 6.705 -43.363 1.00 89.38 101 LEU A O 1
ATOM 837 N N . ARG A 1 102 ? 20.180 5.040 -44.482 1.00 90.44 102 ARG A N 1
ATOM 838 C CA . ARG A 1 102 ? 19.408 4.572 -43.329 1.00 90.44 102 ARG A CA 1
ATOM 839 C C . ARG A 1 102 ? 20.300 3.967 -42.243 1.00 90.44 102 ARG A C 1
ATOM 841 O O . ARG A 1 102 ? 20.035 4.209 -41.069 1.00 90.44 102 ARG A O 1
ATOM 848 N N . ILE A 1 103 ? 21.342 3.219 -42.610 1.00 92.06 103 ILE A N 1
ATOM 849 C CA . ILE A 1 103 ? 22.327 2.670 -41.663 1.00 92.06 103 ILE A CA 1
ATOM 850 C C . ILE A 1 103 ? 23.060 3.799 -40.939 1.00 92.06 103 ILE A C 1
ATOM 852 O O . ILE A 1 103 ? 23.175 3.746 -39.719 1.00 92.06 103 ILE A O 1
ATOM 856 N N . GLU A 1 104 ? 23.522 4.819 -41.665 1.00 92.00 104 GLU A N 1
ATOM 857 C CA . GLU A 1 104 ? 24.226 5.965 -41.079 1.00 92.00 104 GLU A CA 1
ATOM 858 C C . GLU A 1 104 ? 23.330 6.739 -40.104 1.00 92.00 104 GLU A C 1
ATOM 860 O O . GLU A 1 104 ? 23.726 7.009 -38.971 1.00 92.00 104 GLU A O 1
ATOM 865 N N . TYR A 1 105 ? 22.083 7.003 -40.502 1.00 93.12 105 TYR A N 1
ATOM 866 C CA . TYR A 1 105 ? 21.087 7.626 -39.634 1.00 93.12 105 TYR A CA 1
ATOM 867 C C . TYR A 1 105 ? 20.845 6.818 -38.348 1.00 93.12 105 TYR A C 1
ATOM 869 O O . TYR A 1 105 ? 20.914 7.366 -37.248 1.00 93.12 105 TYR A O 1
ATOM 877 N N . LEU A 1 106 ? 20.597 5.508 -38.474 1.00 92.75 106 LEU A N 1
ATOM 878 C CA . LEU A 1 106 ? 20.358 4.616 -37.334 1.00 92.75 106 LEU A CA 1
ATOM 879 C C . LEU A 1 106 ? 21.583 4.520 -36.416 1.00 92.75 106 LEU A C 1
ATOM 881 O O . LEU A 1 106 ? 21.440 4.475 -35.196 1.00 92.75 106 LEU A O 1
ATOM 885 N N . TYR A 1 107 ? 22.787 4.509 -36.987 1.00 91.31 107 TYR A N 1
ATOM 886 C CA . TYR A 1 107 ? 24.028 4.475 -36.223 1.00 91.31 107 TYR A CA 1
ATOM 887 C C . TYR A 1 107 ? 24.231 5.760 -35.415 1.00 91.31 107 TYR A C 1
ATOM 889 O O . TYR A 1 107 ? 24.513 5.684 -34.220 1.00 91.31 107 TYR A O 1
ATOM 897 N N . ASN A 1 108 ? 24.020 6.927 -36.026 1.00 91.31 108 ASN A N 1
ATOM 898 C CA . ASN A 1 108 ? 24.133 8.212 -35.334 1.00 91.31 108 ASN A CA 1
ATOM 899 C C . ASN A 1 108 ? 23.102 8.329 -34.204 1.00 91.31 108 ASN A C 1
ATOM 901 O O . ASN A 1 108 ? 23.461 8.676 -33.082 1.00 91.31 108 ASN A O 1
ATOM 905 N N . GLN A 1 109 ? 21.856 7.921 -34.456 1.00 89.81 109 GLN A N 1
ATOM 906 C CA . GLN A 1 109 ? 20.806 7.898 -33.437 1.00 89.81 109 GLN A CA 1
ATOM 907 C C . GLN A 1 109 ? 21.161 6.972 -32.259 1.00 89.81 109 GLN A C 1
ATOM 909 O O . GLN A 1 109 ? 20.909 7.303 -31.102 1.00 89.81 109 GLN A O 1
ATOM 914 N N . TYR A 1 110 ? 21.781 5.819 -32.526 1.00 89.38 110 TYR A N 1
ATOM 915 C CA . TYR A 1 110 ? 22.261 4.924 -31.471 1.00 89.38 110 TYR A CA 1
ATOM 916 C C . TYR A 1 110 ? 23.389 5.558 -30.644 1.00 89.38 110 TYR A C 1
ATOM 918 O O . TYR A 1 110 ? 23.388 5.447 -29.419 1.00 89.38 110 TYR A O 1
ATOM 926 N N . GLN A 1 111 ? 24.337 6.237 -31.298 1.00 87.56 111 GLN A N 1
ATOM 927 C CA . GLN A 1 111 ? 25.446 6.922 -30.626 1.00 87.56 111 GLN A CA 1
ATOM 928 C C . GLN A 1 111 ? 24.958 8.066 -29.727 1.00 87.56 111 GLN A C 1
ATOM 930 O O . GLN A 1 111 ? 25.450 8.198 -28.606 1.00 87.56 111 GLN A O 1
ATOM 935 N N . GLU A 1 112 ? 23.968 8.839 -30.177 1.00 87.50 112 GLU A N 1
ATOM 936 C CA . GLU A 1 112 ? 23.323 9.894 -29.383 1.00 87.50 112 GLU A CA 1
ATOM 937 C C . GLU A 1 112 ? 22.601 9.334 -28.149 1.00 87.50 112 GLU A C 1
ATOM 939 O O . GLU A 1 112 ? 22.673 9.919 -27.069 1.00 87.50 112 GLU A O 1
ATOM 944 N N . LEU A 1 113 ? 21.936 8.180 -28.279 1.00 85.06 113 LEU A N 1
ATOM 945 C CA . LEU A 1 113 ? 21.271 7.512 -27.155 1.00 85.06 113 LEU A CA 1
ATOM 946 C C . LEU A 1 113 ? 22.267 6.908 -26.153 1.00 85.06 113 LEU A C 1
ATOM 948 O O . LEU A 1 113 ? 21.980 6.884 -24.958 1.00 85.06 113 LEU A O 1
ATOM 952 N N . GLN A 1 114 ? 23.426 6.435 -26.622 1.00 80.12 114 GLN A N 1
ATOM 953 C CA . GLN A 1 114 ? 24.456 5.811 -25.787 1.00 80.12 114 GLN A CA 1
ATOM 954 C C . GLN A 1 114 ? 25.294 6.834 -25.006 1.00 80.12 114 GLN A C 1
ATOM 956 O O . GLN A 1 114 ? 25.611 6.606 -23.840 1.00 80.12 114 GLN A O 1
ATOM 961 N N . HIS A 1 115 ? 25.667 7.943 -25.647 1.00 77.06 115 HIS A N 1
ATOM 962 C CA . HIS A 1 115 ? 26.566 8.957 -25.086 1.00 77.06 115 HIS A CA 1
ATOM 963 C C . HIS A 1 115 ? 25.836 10.229 -24.668 1.00 77.06 115 HIS A C 1
ATOM 965 O O . HIS A 1 115 ? 26.486 11.269 -24.621 1.00 77.06 115 HIS A O 1
ATOM 971 N N . GLY A 1 116 ? 24.519 10.134 -24.421 1.00 65.00 116 GLY A N 1
ATOM 972 C CA . GLY A 1 116 ? 23.613 11.256 -24.160 1.00 65.00 116 GLY A CA 1
ATOM 973 C C . GLY A 1 116 ? 24.330 12.457 -23.554 1.00 65.00 116 GLY A C 1
ATOM 974 O O . GLY A 1 116 ? 24.929 12.311 -22.493 1.00 65.00 116 GLY A O 1
ATOM 975 N N . HIS A 1 117 ? 24.318 13.574 -24.290 1.00 46.56 117 HIS A N 1
ATOM 976 C CA . HIS A 1 117 ? 25.035 14.809 -23.958 1.00 46.56 117 HIS A CA 1
ATOM 977 C C . HIS A 1 117 ? 25.057 15.144 -22.461 1.00 46.56 117 HIS A C 1
ATOM 979 O O . HIS A 1 117 ? 23.973 15.118 -21.828 1.00 46.56 117 HIS A O 1
#

Mean predicted aligned error: 17.64 Å

Foldseek 3Di:
DVVVVVVVVVVVVVVCVVCVPVVVVVVVVVVVVVVVVVVCCCVVPVPPPPPPPVPPPPDPPPVVVVVLLVVLVVLLVVLVVLVVVLVVCVVVVNHDPVVVVVNVVSVVSNVCSVVVD

Radius of gyration: 37.29 Å; Cα contacts (8 Å, |Δi|>4): 21; chains: 1; bounding box: 69×28×87 Å

Nearest PDB structures (foldseek):
  8whn-assembly1_A  TM=4.231E-01  e=7.186E+00  Promethearchaeum syntrophicum

Secondary structure (DSSP, 8-state):
-HHHHHHHHHHHHHHHHH-HHHHHHHHHHHHHHHHHHHHHHHHHS--S-S-------S--HHHHHHHHHHHHHHHHHHHHHHHHHHHHHHHTT---HHHHHHHHHHHHHHHHHHS--

pLDDT: mean 81.52, std 12.77, range [46.56, 96.19]

Sequence (117 aa):
MKNFLKQTVKKGLEWAAKNPKKFFTYSMVFLSLSFIGSLIQGIFFPSQSTFKIKPPNLYSKSNTTQQINKNQEKEMEKIVNELKILKMKRDRKELQKEDSLRIEYLYNQYQELQHGH

Solvent-accessible surface area (backbone atoms only — not comparable to full-atom values): 6800 Å² total; per-residue (Å²): 113,73,66,59,56,55,50,53,50,51,54,51,50,53,49,36,71,74,38,49,71,61,45,51,51,53,50,49,53,51,51,52,52,52,50,52,50,51,51,49,42,53,70,78,49,64,70,83,73,64,79,78,76,69,74,76,70,90,74,66,59,64,65,55,49,51,53,50,50,57,51,50,52,52,55,46,52,51,47,53,52,53,52,50,54,53,50,53,32,46,78,68,71,67,64,53,75,70,53,50,58,50,49,54,53,48,49,52,54,44,50,51,68,72,62,56,130